Protein AF-A0A1Q5STX2-F1 (afdb_monomer_lite)

Foldseek 3Di:
DVVLVVLVVVLVCCVVPPPPCDPVNSVVSVVVSVVVCVVPPDPCPVVNVCVVPVD

pLDDT: mean 74.3, std 10.01, range [47.72, 86.56]

Sequence (55 aa):
MAELKHRLLVIIMQLKDDPAFTKDDAALEIAKVLDWLNETAPAVDYQTMVRQYAR

Structure (mmCIF, N/CA/C/O backbone):
data_AF-A0A1Q5STX2-F1
#
_entry.id   AF-A0A1Q5STX2-F1
#
loop_
_atom_site.group_PDB
_atom_site.id
_atom_site.type_symbol
_atom_site.label_atom_id
_atom_site.label_alt_id
_atom_site.label_comp_id
_atom_site.label_asym_id
_atom_site.label_entity_id
_atom_site.label_seq_id
_atom_site.pdbx_PDB_ins_code
_atom_site.Cartn_x
_atom_site.Cartn_y
_atom_site.Cartn_z
_atom_site.occupancy
_atom_site.B_iso_or_equiv
_atom_site.auth_seq_id
_atom_site.auth_comp_id
_atom_site.auth_asym_id
_atom_site.auth_atom_id
_atom_site.pdbx_PDB_model_num
ATOM 1 N N . MET A 1 1 ? 2.547 -2.597 -14.063 1.00 67.94 1 MET A N 1
ATOM 2 C CA . MET A 1 1 ? 1.513 -1.543 -13.897 1.00 67.94 1 MET A CA 1
ATOM 3 C C . MET A 1 1 ? 0.177 -2.033 -13.339 1.00 67.94 1 MET A C 1
ATOM 5 O O . MET A 1 1 ? -0.316 -1.395 -12.418 1.00 67.94 1 MET A O 1
ATOM 9 N N . ALA A 1 2 ? -0.416 -3.133 -13.825 1.00 75.50 2 ALA A N 1
ATOM 10 C CA . ALA A 1 2 ? -1.676 -3.650 -13.261 1.00 75.50 2 ALA A CA 1
ATOM 11 C C . ALA A 1 2 ? -1.557 -4.058 -11.775 1.00 75.50 2 ALA A C 1
ATOM 13 O O . ALA A 1 2 ? -2.430 -3.737 -10.974 1.00 75.50 2 ALA A O 1
ATOM 14 N N . GLU A 1 3 ? -0.439 -4.684 -11.399 1.00 77.75 3 GLU A N 1
ATOM 15 C CA . GLU A 1 3 ? -0.189 -5.134 -10.024 1.00 77.75 3 GLU A CA 1
ATOM 16 C C . GLU A 1 3 ? 0.027 -3.976 -9.033 1.00 77.75 3 GLU A C 1
ATOM 18 O O . GLU A 1 3 ? -0.541 -3.987 -7.945 1.00 77.75 3 GLU A O 1
ATOM 23 N N . LEU A 1 4 ? 0.739 -2.918 -9.444 1.00 78.69 4 LEU A N 1
ATOM 24 C CA . LEU A 1 4 ? 0.874 -1.685 -8.658 1.00 78.69 4 LEU A CA 1
ATOM 25 C C . LEU A 1 4 ? -0.495 -1.063 -8.355 1.00 78.69 4 LEU A C 1
ATOM 27 O O . LEU A 1 4 ? -0.801 -0.732 -7.212 1.00 78.69 4 LEU A O 1
ATOM 31 N N . LYS A 1 5 ? -1.335 -0.928 -9.391 1.00 74.00 5 LYS A N 1
ATOM 32 C CA . LYS A 1 5 ? -2.684 -0.366 -9.257 1.00 74.00 5 LYS A CA 1
ATOM 33 C C . LYS A 1 5 ? -3.535 -1.193 -8.291 1.00 74.00 5 LYS A C 1
ATOM 35 O O . LYS A 1 5 ? -4.268 -0.619 -7.494 1.00 74.00 5 LYS A O 1
ATOM 40 N N . HIS A 1 6 ? -3.425 -2.520 -8.348 1.00 83.56 6 HIS A N 1
ATOM 41 C CA . HIS A 1 6 ? -4.139 -3.414 -7.441 1.00 83.56 6 HIS A CA 1
ATOM 42 C C . HIS A 1 6 ? -3.687 -3.236 -5.984 1.00 83.56 6 HIS A C 1
ATOM 44 O O . HIS A 1 6 ? -4.528 -3.035 -5.113 1.00 83.56 6 HIS A O 1
ATOM 50 N N . ARG A 1 7 ? -2.375 -3.219 -5.722 1.00 80.56 7 ARG A N 1
ATOM 51 C CA . ARG A 1 7 ? -1.825 -3.056 -4.364 1.00 80.56 7 ARG A CA 1
ATOM 52 C C . ARG A 1 7 ? -2.195 -1.708 -3.738 1.00 80.56 7 ARG A C 1
ATOM 54 O O . ARG A 1 7 ? -2.625 -1.670 -2.591 1.00 80.56 7 ARG A O 1
ATOM 61 N N . LEU A 1 8 ? -2.125 -0.617 -4.505 1.00 81.31 8 LEU A N 1
ATOM 62 C CA . LEU A 1 8 ? -2.547 0.707 -4.030 1.00 81.31 8 LEU A CA 1
ATOM 63 C C . LEU A 1 8 ? -4.045 0.761 -3.696 1.00 81.31 8 LEU A C 1
ATOM 65 O O . LEU A 1 8 ? -4.427 1.375 -2.704 1.00 81.31 8 LEU A O 1
ATOM 69 N N . LEU A 1 9 ? -4.895 0.104 -4.491 1.00 83.19 9 LEU A N 1
ATOM 70 C CA . LEU A 1 9 ? -6.333 0.033 -4.215 1.00 83.19 9 LEU A CA 1
ATOM 71 C C . LEU A 1 9 ? -6.637 -0.706 -2.906 1.00 83.19 9 LEU A C 1
ATOM 73 O O . LEU A 1 9 ? -7.509 -0.262 -2.166 1.00 83.19 9 LEU A O 1
ATOM 77 N N . VAL A 1 10 ? -5.909 -1.784 -2.600 1.00 85.31 10 VAL A N 1
ATOM 78 C CA . VAL A 1 10 ? -6.068 -2.528 -1.339 1.00 85.31 10 VAL A CA 1
ATOM 79 C C . VAL A 1 10 ? -5.760 -1.637 -0.134 1.00 85.31 10 VAL A C 1
ATOM 81 O O . VAL A 1 10 ? -6.576 -1.567 0.781 1.00 85.31 10 VAL A O 1
ATOM 84 N N . ILE A 1 11 ? -4.656 -0.884 -0.174 1.00 81.19 11 ILE A N 1
ATOM 85 C CA . ILE A 1 11 ? -4.271 0.041 0.907 1.00 81.19 11 ILE A CA 1
ATOM 86 C C . ILE A 1 11 ? -5.333 1.136 1.095 1.00 81.19 11 ILE A C 1
ATOM 88 O O . ILE A 1 11 ? -5.720 1.448 2.219 1.00 81.19 11 ILE A O 1
ATOM 92 N N . ILE A 1 12 ? -5.850 1.701 -0.003 1.00 79.19 12 ILE A N 1
ATOM 93 C CA . ILE A 1 12 ? -6.907 2.726 0.044 1.00 79.19 12 ILE A CA 1
ATOM 94 C C . ILE A 1 12 ? -8.204 2.160 0.639 1.00 79.19 12 ILE A C 1
ATOM 96 O O . ILE A 1 12 ? -8.875 2.853 1.400 1.00 79.19 12 ILE A O 1
ATOM 100 N N . MET A 1 13 ? -8.567 0.916 0.314 1.00 83.56 13 MET A N 1
ATOM 101 C CA . MET A 1 13 ? -9.741 0.264 0.903 1.00 83.56 13 MET A CA 1
ATOM 102 C C . MET A 1 13 ? -9.548 0.005 2.399 1.00 83.56 13 MET A C 1
ATOM 104 O O . MET A 1 13 ? -10.449 0.313 3.171 1.00 83.56 13 MET A O 1
ATOM 108 N N . GLN A 1 14 ? -8.371 -0.466 2.821 1.00 79.12 14 GLN A N 1
ATOM 109 C CA . GLN A 1 14 ? -8.047 -0.658 4.240 1.00 79.12 14 GLN A CA 1
ATOM 110 C C . GLN A 1 14 ? 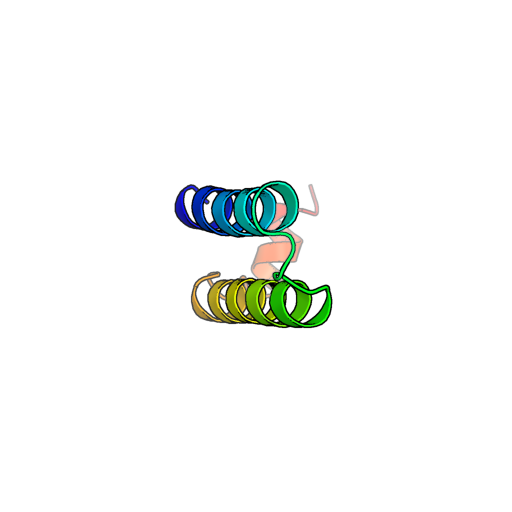-8.125 0.660 5.022 1.00 79.12 14 GLN A C 1
ATOM 112 O O . GLN A 1 14 ? -8.792 0.716 6.047 1.00 79.12 14 GLN A O 1
ATOM 117 N N . LEU A 1 15 ? -7.575 1.751 4.477 1.00 75.88 15 LEU A N 1
ATOM 118 C CA . LEU A 1 15 ? -7.703 3.099 5.047 1.00 75.88 15 LEU A CA 1
ATOM 119 C C . LEU A 1 15 ? -9.153 3.589 5.175 1.00 75.88 15 LEU A C 1
ATOM 121 O O . LEU A 1 15 ? -9.449 4.406 6.044 1.00 75.88 15 LEU A O 1
ATOM 125 N N . LYS A 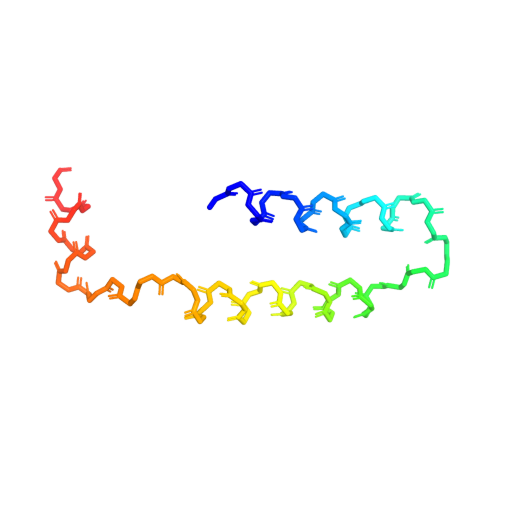1 16 ? -10.040 3.164 4.269 1.00 75.38 16 LYS A N 1
ATOM 126 C CA . LYS A 1 16 ? -11.440 3.609 4.227 1.00 75.38 16 LYS A CA 1
ATOM 127 C C . LYS A 1 16 ? -12.337 2.799 5.162 1.00 75.38 16 LYS A C 1
ATOM 129 O O . LYS A 1 16 ? -13.261 3.360 5.745 1.00 75.38 16 LYS A O 1
ATOM 134 N N . ASP A 1 17 ? -12.112 1.489 5.218 1.00 83.94 17 ASP A N 1
ATOM 135 C CA . ASP A 1 17 ? -13.056 0.519 5.775 1.00 83.94 17 ASP A CA 1
ATOM 136 C C . ASP A 1 17 ? -12.620 -0.038 7.141 1.00 83.94 17 ASP A C 1
ATOM 138 O O . ASP A 1 17 ? -13.463 -0.572 7.862 1.00 83.94 17 ASP A O 1
ATOM 142 N N . ASP A 1 18 ? -11.345 0.108 7.524 1.00 81.00 18 ASP A N 1
ATOM 143 C CA . ASP A 1 18 ? -10.825 -0.378 8.803 1.00 81.00 18 ASP A CA 1
ATOM 144 C C . ASP A 1 18 ? -10.448 0.785 9.746 1.00 81.00 18 ASP A C 1
ATOM 146 O O . ASP A 1 18 ? -9.420 1.438 9.561 1.00 81.00 18 ASP A O 1
ATOM 150 N N . PRO A 1 19 ? -11.249 1.055 10.794 1.00 77.25 19 PRO A N 1
ATOM 151 C CA . PRO A 1 19 ? -10.956 2.107 11.765 1.00 77.25 19 PRO A CA 1
ATOM 152 C C . PRO A 1 19 ? -9.765 1.789 12.685 1.00 77.25 19 PRO A C 1
ATOM 154 O O . PRO A 1 19 ? -9.295 2.690 13.381 1.00 77.25 19 PRO A O 1
ATOM 157 N N . ALA A 1 20 ? -9.286 0.541 12.720 1.00 84.94 20 ALA A N 1
ATOM 158 C CA . ALA A 1 20 ? -8.068 0.152 13.429 1.00 84.94 20 ALA A CA 1
ATOM 159 C C . ALA A 1 20 ? -6.807 0.306 12.564 1.00 84.94 20 ALA A C 1
ATOM 161 O O . ALA A 1 20 ? -5.703 0.261 13.105 1.00 84.94 20 ALA A O 1
ATOM 162 N N . PHE A 1 21 ? -6.955 0.517 11.251 1.00 82.56 21 PHE A N 1
ATOM 163 C CA . PHE A 1 21 ? -5.835 0.727 10.343 1.00 82.56 21 PHE A CA 1
ATOM 164 C C . PHE A 1 21 ? -5.250 2.125 10.539 1.00 82.56 21 PHE A C 1
ATOM 166 O O . PHE A 1 21 ? -5.892 3.151 10.284 1.00 82.56 21 PHE A O 1
ATOM 173 N N . THR A 1 22 ? -4.019 2.178 11.035 1.00 83.56 22 THR A N 1
ATOM 174 C CA . THR A 1 22 ? -3.384 3.435 11.420 1.00 83.56 22 THR A CA 1
ATOM 175 C C . THR A 1 22 ? -2.618 4.068 10.259 1.00 83.56 22 THR A C 1
ATOM 177 O O . THR A 1 22 ? -2.374 3.471 9.209 1.00 83.56 22 THR A O 1
ATOM 180 N N . LYS A 1 23 ? -2.185 5.318 10.454 1.00 78.69 23 LYS A N 1
ATOM 181 C CA . LYS A 1 23 ? -1.278 5.988 9.511 1.00 78.69 23 LYS A CA 1
ATOM 182 C C . LYS A 1 23 ? 0.074 5.274 9.399 1.00 78.69 23 LYS A C 1
ATOM 184 O O . LYS A 1 23 ? 0.672 5.319 8.328 1.00 78.69 23 LYS A O 1
ATOM 189 N N . ASP A 1 24 ? 0.528 4.625 10.469 1.00 83.62 24 ASP A N 1
ATOM 190 C CA . ASP A 1 24 ? 1.803 3.904 10.490 1.00 83.62 24 ASP A CA 1
ATOM 191 C 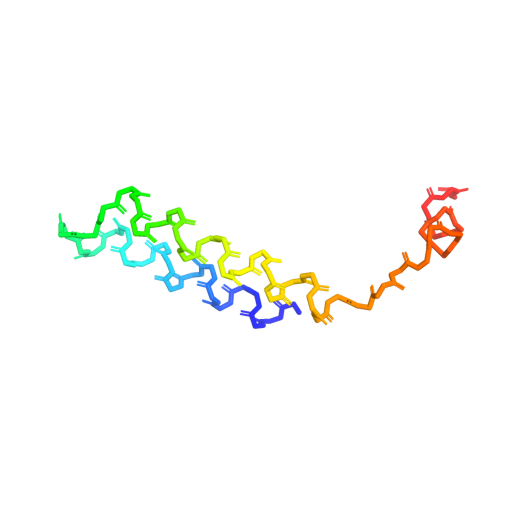C . ASP A 1 24 ? 1.703 2.595 9.693 1.00 83.62 24 ASP A C 1
ATOM 193 O O . ASP A 1 24 ? 2.611 2.273 8.926 1.00 83.62 24 ASP A O 1
ATOM 197 N N . ASP A 1 25 ? 0.561 1.904 9.769 1.00 80.69 25 ASP A N 1
ATOM 198 C CA . ASP A 1 25 ? 0.270 0.735 8.927 1.00 80.69 25 ASP A CA 1
ATOM 199 C C . ASP A 1 25 ? 0.228 1.122 7.443 1.00 80.69 25 ASP A C 1
ATOM 201 O O . ASP A 1 25 ? 0.824 0.459 6.592 1.00 80.69 25 ASP A O 1
ATOM 205 N N . ALA A 1 26 ? -0.404 2.258 7.129 1.00 77.94 26 ALA A N 1
ATOM 206 C CA . ALA A 1 26 ? -0.426 2.801 5.775 1.00 77.94 26 ALA A CA 1
ATOM 207 C C . ALA A 1 26 ? 0.985 3.124 5.262 1.00 77.94 26 ALA A C 1
ATOM 209 O O . ALA A 1 26 ? 1.321 2.798 4.123 1.00 77.94 26 ALA A O 1
ATOM 210 N N . ALA A 1 27 ? 1.817 3.754 6.096 1.00 80.56 27 ALA A N 1
ATOM 211 C CA . ALA A 1 27 ? 3.196 4.083 5.755 1.00 80.56 27 ALA A CA 1
ATOM 212 C C . ALA A 1 27 ? 4.034 2.821 5.499 1.00 80.56 27 ALA A C 1
ATOM 214 O O . ALA A 1 27 ? 4.797 2.781 4.531 1.00 80.56 27 ALA A O 1
ATOM 215 N N . LEU A 1 28 ? 3.850 1.776 6.312 1.00 86.56 28 LEU A N 1
ATOM 216 C CA . LEU A 1 28 ? 4.516 0.487 6.139 1.00 86.56 28 LEU A CA 1
ATOM 217 C C . LEU A 1 28 ? 4.116 -0.194 4.822 1.00 86.56 28 LEU A C 1
ATOM 219 O O . LEU A 1 28 ? 4.981 -0.679 4.092 1.00 86.56 28 LEU A O 1
ATOM 223 N N . GLU A 1 29 ? 2.826 -0.221 4.490 1.00 83.25 29 GLU A N 1
ATOM 224 C CA . GLU A 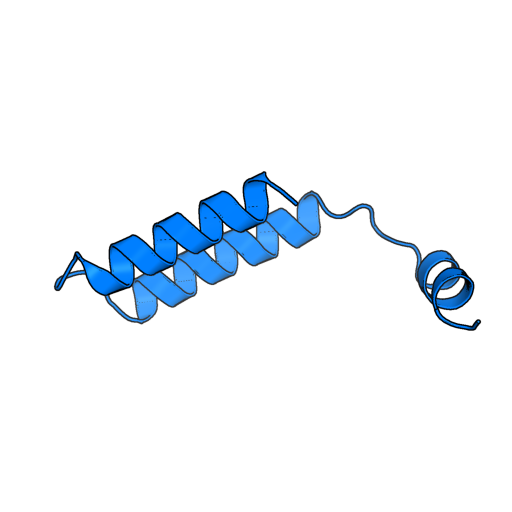1 29 ? 2.352 -0.821 3.238 1.00 83.25 29 GLU A CA 1
ATOM 225 C C . GLU A 1 29 ? 2.801 -0.026 2.003 1.00 83.25 29 GLU A C 1
ATOM 227 O O . GLU A 1 29 ? 3.206 -0.613 0.998 1.00 83.25 29 GLU A O 1
ATOM 232 N N . ILE A 1 30 ? 2.823 1.309 2.084 1.00 81.25 30 ILE A N 1
ATOM 233 C CA . ILE A 1 30 ? 3.384 2.161 1.025 1.00 81.25 30 ILE A CA 1
ATOM 234 C C . ILE A 1 30 ? 4.878 1.870 0.830 1.00 81.25 30 ILE A C 1
ATOM 236 O O . ILE A 1 30 ? 5.316 1.734 -0.312 1.00 81.25 30 ILE A O 1
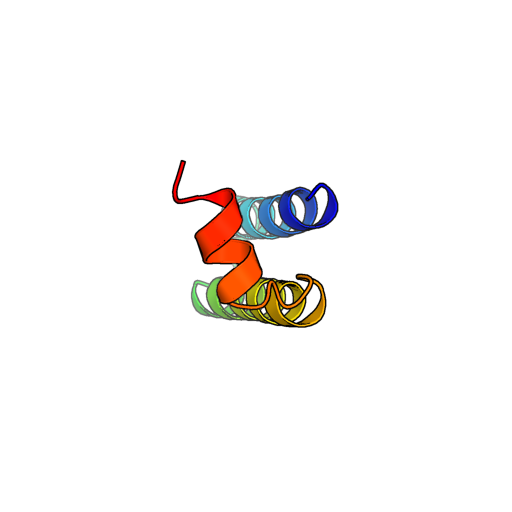ATOM 240 N N . ALA A 1 31 ? 5.652 1.724 1.910 1.00 82.50 31 ALA A N 1
ATOM 241 C CA . ALA A 1 31 ? 7.075 1.392 1.830 1.00 82.50 31 ALA A CA 1
ATOM 242 C C . ALA A 1 31 ? 7.309 0.051 1.115 1.00 82.50 31 ALA A C 1
ATOM 244 O O . ALA A 1 31 ? 8.101 -0.007 0.179 1.00 82.50 31 ALA A O 1
ATOM 245 N N . LYS A 1 32 ? 6.538 -0.993 1.447 1.00 81.69 32 LYS A N 1
ATOM 246 C CA . LYS A 1 32 ? 6.614 -2.300 0.763 1.00 81.69 32 LYS A CA 1
ATOM 247 C C . LYS A 1 32 ? 6.313 -2.204 -0.732 1.00 81.69 32 LYS A C 1
ATOM 249 O O . LYS A 1 32 ? 6.933 -2.895 -1.538 1.00 81.69 32 LYS A O 1
ATOM 254 N N . VAL A 1 33 ? 5.348 -1.368 -1.119 1.00 81.25 33 VAL A N 1
ATOM 255 C CA . VAL A 1 33 ? 5.029 -1.132 -2.535 1.00 81.25 33 VAL A CA 1
ATOM 256 C C . VAL A 1 33 ? 6.176 -0.409 -3.245 1.00 81.25 33 VAL A C 1
ATOM 258 O O . VAL A 1 33 ? 6.473 -0.743 -4.392 1.00 81.25 33 VAL A O 1
ATOM 261 N N . LEU A 1 34 ? 6.831 0.551 -2.586 1.00 78.88 34 LEU A N 1
ATOM 262 C CA . LEU A 1 34 ? 8.000 1.253 -3.124 1.00 78.88 34 LEU A CA 1
ATOM 263 C C . LEU A 1 34 ? 9.222 0.334 -3.255 1.00 78.88 34 LEU A C 1
ATOM 265 O O . LEU A 1 34 ? 9.883 0.373 -4.290 1.00 78.88 34 LEU A O 1
ATOM 269 N N . ASP A 1 35 ? 9.481 -0.526 -2.271 1.00 82.88 35 ASP A N 1
ATOM 270 C CA . ASP A 1 35 ? 10.558 -1.522 -2.332 1.00 82.88 35 ASP A CA 1
ATOM 271 C C . ASP A 1 35 ? 10.319 -2.511 -3.475 1.00 82.88 35 ASP A C 1
ATOM 273 O O . ASP A 1 35 ? 11.194 -2.723 -4.313 1.00 82.88 35 ASP A O 1
ATOM 277 N N . TRP A 1 36 ? 9.092 -3.026 -3.598 1.00 81.00 36 TRP A N 1
ATOM 278 C CA . TRP A 1 36 ? 8.710 -3.881 -4.721 1.00 81.00 36 TRP A CA 1
ATOM 279 C C . TRP A 1 36 ? 8.874 -3.168 -6.068 1.00 81.00 36 TRP A C 1
ATOM 281 O O . TRP A 1 36 ? 9.326 -3.777 -7.036 1.00 81.00 36 TRP A O 1
ATOM 291 N N . LEU A 1 37 ? 8.536 -1.878 -6.161 1.00 75.56 37 LEU A N 1
ATOM 292 C CA . LEU A 1 37 ? 8.792 -1.098 -7.372 1.00 75.56 37 LEU A CA 1
ATOM 293 C C . LEU A 1 37 ? 10.283 -0.980 -7.665 1.00 75.56 37 LEU A C 1
ATOM 295 O O . LEU A 1 37 ? 10.658 -1.056 -8.826 1.00 75.56 37 LEU A O 1
ATOM 299 N N . ASN A 1 38 ? 11.125 -0.816 -6.653 1.00 74.56 38 ASN A N 1
ATOM 300 C CA . ASN A 1 38 ? 12.569 -0.735 -6.836 1.00 74.56 38 ASN A CA 1
ATOM 301 C C . ASN A 1 38 ? 13.172 -2.079 -7.292 1.00 74.56 38 ASN A C 1
ATOM 303 O O . ASN A 1 38 ? 14.099 -2.099 -8.095 1.00 74.56 38 ASN A O 1
ATOM 307 N N . GLU A 1 39 ? 12.617 -3.200 -6.825 1.00 78.50 39 GLU A N 1
ATOM 308 C CA . GLU A 1 39 ? 13.029 -4.552 -7.228 1.00 78.50 39 GLU A CA 1
ATOM 309 C C . GLU A 1 39 ? 12.510 -4.959 -8.615 1.00 78.50 39 GLU A C 1
ATOM 311 O O . GLU A 1 39 ? 13.181 -5.689 -9.345 1.00 78.50 39 GLU A O 1
ATOM 316 N N . THR A 1 40 ? 11.297 -4.526 -8.974 1.00 71.06 40 THR A N 1
ATOM 317 C CA . THR A 1 40 ? 10.606 -4.964 -10.201 1.00 71.06 40 THR A CA 1
ATOM 318 C C . THR A 1 40 ? 10.650 -3.959 -11.337 1.00 71.06 40 THR A C 1
ATOM 320 O O . THR A 1 40 ? 10.410 -4.335 -12.490 1.00 71.06 40 THR A O 1
ATOM 323 N N . ALA A 1 41 ? 10.948 -2.689 -11.059 1.00 64.38 41 ALA A N 1
ATOM 324 C CA . ALA A 1 41 ? 11.252 -1.754 -12.121 1.00 64.38 41 ALA A CA 1
ATOM 325 C C . ALA A 1 41 ? 12.528 -2.251 -12.806 1.00 64.38 41 ALA A C 1
ATOM 327 O O . ALA A 1 41 ? 13.528 -2.498 -12.127 1.00 64.38 41 ALA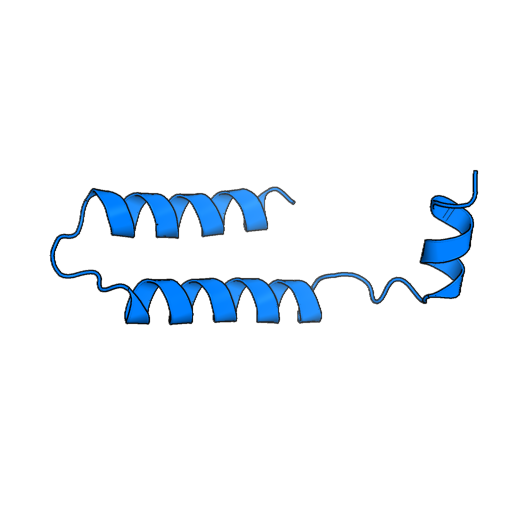 A O 1
ATOM 328 N N . PRO A 1 42 ? 12.540 -2.392 -14.145 1.00 58.50 42 PRO A N 1
ATOM 329 C CA . PRO A 1 42 ? 13.809 -2.511 -14.833 1.00 58.50 42 PRO A CA 1
ATOM 330 C C . PRO A 1 42 ? 14.629 -1.308 -14.380 1.00 58.50 42 PRO A C 1
ATOM 332 O O . PRO A 1 42 ? 14.113 -0.189 -14.420 1.00 58.50 42 PRO A O 1
ATOM 335 N N . ALA A 1 43 ? 15.854 -1.535 -13.902 1.00 60.03 43 ALA A N 1
ATOM 336 C CA . ALA A 1 43 ? 16.811 -0.463 -13.708 1.00 60.03 43 ALA A CA 1
ATOM 337 C C . ALA A 1 43 ? 16.935 0.227 -15.068 1.00 60.03 43 ALA A C 1
ATOM 339 O O . ALA A 1 43 ? 17.650 -0.240 -15.955 1.00 60.03 43 ALA A O 1
ATOM 340 N N . VAL A 1 44 ? 16.130 1.265 -15.286 1.00 54.53 44 VAL A N 1
ATOM 341 C CA . VAL A 1 44 ? 16.234 2.086 -16.472 1.00 54.53 44 VAL A CA 1
ATOM 342 C C . VAL A 1 44 ? 17.537 2.799 -16.227 1.00 54.53 44 VAL A C 1
ATOM 344 O O . VAL A 1 44 ? 17.604 3.722 -15.417 1.00 54.53 44 VAL A O 1
ATOM 347 N N . ASP A 1 45 ? 18.595 2.279 -16.845 1.00 57.81 45 ASP A N 1
ATOM 348 C CA . ASP A 1 45 ? 19.880 2.943 -16.851 1.00 57.81 45 ASP A CA 1
ATOM 349 C C . ASP A 1 45 ? 19.610 4.419 -17.170 1.00 57.81 45 ASP A C 1
ATOM 351 O O . ASP A 1 45 ? 18.800 4.755 -18.042 1.00 57.81 45 ASP A O 1
ATOM 355 N N . TYR A 1 46 ? 20.249 5.299 -16.410 1.00 57.66 46 TYR A N 1
ATOM 356 C CA . TYR A 1 46 ? 20.056 6.733 -16.528 1.00 57.66 46 TYR A CA 1
ATOM 357 C C . TYR A 1 46 ? 20.169 7.210 -17.989 1.00 57.66 46 TYR A C 1
ATOM 359 O O . TYR A 1 46 ? 19.396 8.069 -18.414 1.00 57.66 46 TYR A O 1
ATOM 367 N N . GLN A 1 47 ? 21.044 6.603 -18.803 1.00 57.72 47 GLN A N 1
ATOM 368 C CA . GLN A 1 47 ? 21.156 6.914 -20.232 1.00 57.72 47 GLN A CA 1
ATOM 369 C C . GLN A 1 47 ? 19.899 6.536 -21.023 1.00 57.72 47 GLN A C 1
ATOM 371 O O . GLN A 1 47 ? 19.489 7.283 -21.913 1.00 57.72 47 GLN A O 1
ATOM 376 N N . THR A 1 48 ? 19.261 5.412 -20.705 1.00 62.47 48 THR A N 1
ATOM 377 C CA . THR A 1 48 ? 17.980 4.998 -21.292 1.00 62.47 48 THR A CA 1
ATOM 378 C C . THR A 1 48 ? 16.862 5.973 -20.923 1.00 62.47 48 THR A C 1
ATOM 380 O O . THR A 1 48 ? 16.078 6.358 -21.793 1.00 62.47 48 THR A O 1
ATOM 383 N N . MET A 1 49 ? 16.834 6.452 -19.675 1.00 60.12 49 MET A N 1
ATOM 384 C CA . MET A 1 49 ? 15.868 7.459 -19.225 1.00 60.12 49 MET A CA 1
ATOM 385 C C . MET A 1 49 ? 16.068 8.793 -19.963 1.00 60.12 49 MET A C 1
ATOM 387 O O . MET A 1 49 ? 15.127 9.336 -20.538 1.00 60.12 49 MET A O 1
ATOM 391 N N . VAL A 1 50 ? 17.306 9.292 -20.039 1.00 64.25 50 VAL A N 1
ATOM 392 C CA . VAL A 1 50 ? 17.625 10.534 -20.763 1.00 64.25 50 VAL A CA 1
ATOM 393 C C . VAL A 1 50 ? 17.254 10.420 -22.244 1.00 64.25 50 VAL A C 1
ATOM 395 O O . VAL A 1 50 ? 16.652 11.336 -22.791 1.00 64.25 50 VAL A O 1
ATOM 398 N N . ARG A 1 51 ? 17.531 9.289 -22.903 1.00 66.50 51 ARG A N 1
ATOM 399 C CA . ARG A 1 51 ? 17.188 9.103 -24.325 1.00 66.50 51 ARG A CA 1
ATOM 400 C C . ARG A 1 51 ? 15.685 9.073 -24.601 1.00 66.50 51 ARG A C 1
ATOM 402 O O . ARG A 1 51 ? 15.275 9.515 -25.669 1.00 66.50 51 ARG A O 1
ATOM 409 N N . GLN A 1 52 ? 14.880 8.528 -23.690 1.00 63.72 52 GLN A N 1
ATOM 410 C CA . GLN A 1 52 ? 13.429 8.434 -23.881 1.00 63.72 52 GLN A CA 1
ATOM 411 C C . GLN A 1 52 ? 12.705 9.760 -23.623 1.00 63.72 52 GLN A C 1
ATOM 413 O O . GLN A 1 52 ? 11.696 10.020 -24.273 1.00 63.72 52 GLN A O 1
ATOM 418 N N . TYR A 1 53 ? 13.224 10.597 -22.718 1.00 56.84 53 TYR A N 1
ATOM 419 C CA . TYR A 1 53 ? 12.568 11.839 -22.292 1.00 56.84 53 TYR A CA 1
ATOM 420 C C . TYR A 1 53 ? 13.222 13.129 -22.818 1.00 56.84 53 TYR A C 1
ATOM 422 O O . TYR A 1 53 ? 12.633 14.194 -22.671 1.00 56.84 53 TYR A O 1
ATOM 430 N N . ALA A 1 54 ? 14.399 13.073 -23.452 1.00 58.47 54 ALA A N 1
ATOM 431 C CA . ALA A 1 54 ? 15.044 14.234 -24.081 1.00 58.47 54 ALA A CA 1
ATOM 432 C C . ALA A 1 54 ? 14.553 14.506 -25.520 1.00 58.47 54 ALA A C 1
ATOM 434 O O . ALA A 1 54 ? 15.344 14.925 -26.368 1.00 58.47 54 ALA A O 1
ATOM 435 N N . ARG A 1 55 ? 13.274 14.240 -25.815 1.00 47.72 55 ARG A N 1
ATOM 436 C CA . ARG A 1 55 ? 12.674 14.492 -27.131 1.00 47.72 55 ARG A CA 1
ATOM 437 C C . ARG A 1 55 ? 11.619 15.583 -27.067 1.00 47.72 55 ARG A C 1
ATOM 439 O O . ARG A 1 55 ? 10.755 15.495 -26.171 1.00 47.72 55 ARG A O 1
#

Organism: NCBI:txid860353

Secondary structure (DSSP, 8-state):
-HHHHHHHHHHHHHHHH-TT--HHHHHHHHHHHHHHHHHHS----HHHHHHHH--

Radius of gyration: 15.35 Å; chains: 1; bounding box: 34×20×41 Å